Protein AF-A0AAD7RWJ9-F1 (afdb_monomer_lite)

Radius of gyration: 25.84 Å; chains: 1; bounding box: 37×53×84 Å

Foldseek 3Di:
DVVVVVVVVQQNLCSLLQDAAEAEAADDDPVPDDVVVVCVVDPVSVVSCVSNVVHYAYHYPNDDDNVVSVVVVVVSNVVSCVVVVVDDRDRPVVVVVVVVVVVPDPPPDPPPPDPPDDDDDDDDD

Sequence (125 aa):
MEALKQHMDLIGERAWRHTVLLFTCEEELPRGSTIEEHIGKEKALQWLVKQCGGRYHVLNNAHGSPRTQVTELLERIEEMVEENGGDFYLPQVYHDIIESRTDSKPKQGMRKRRYSLDKPPDSKY

Organism: NCBI:txid143900

Secondary structure (DSSP, 8-state):
-HHHHHHHHHH-GGGGGG--EEEEESSPPPTT--HHHHHHH-HHHHHHHHHTTT-EEEEESSSS-HHHHHHHHHHHHHHHHHHTTT-----HHHHHHHHHHHHTS---------S-S--PPP---

InterPro domains:
  IPR006703 AIG1-type guanine nucleotide-binding (G) domain [PF04548] (4-105)
  IPR027417 P-loop containing nucleoside triphosphate hydrolase [G3DSA:3.40.50.300] (1-118)
  IPR045058 GTPase GIMA/IAN/Toc [PTHR10903] (2-104)

pLDDT: mean 80.4, std 16.78, range [38.53, 96.56]

Structure (mmCIF, N/CA/C/O backbone):
data_AF-A0AAD7RWJ9-F1
#
_entry.id   AF-A0AAD7RWJ9-F1
#
loop_
_atom_site.group_PDB
_atom_site.id
_atom_site.type_symbol
_atom_site.label_atom_id
_atom_site.label_alt_id
_atom_site.label_comp_id
_atom_site.label_asym_id
_atom_site.label_entity_id
_atom_site.label_seq_id
_atom_site.pdbx_PDB_ins_code
_atom_site.Cartn_x
_atom_site.Cartn_y
_atom_site.Cartn_z
_atom_site.occupancy
_atom_site.B_iso_or_equiv
_atom_site.auth_seq_id
_atom_site.auth_comp_id
_atom_site.auth_asym_id
_atom_site.auth_atom_id
_atom_site.pdbx_PDB_model_num
ATOM 1 N N . MET A 1 1 ? -11.961 -6.208 -10.975 1.00 82.50 1 MET A N 1
ATOM 2 C CA . MET A 1 1 ? -12.077 -5.190 -9.906 1.00 82.50 1 MET A CA 1
ATOM 3 C C . MET A 1 1 ? -13.261 -5.420 -8.974 1.00 82.50 1 MET A C 1
ATOM 5 O O . MET A 1 1 ? -13.069 -5.262 -7.779 1.00 82.50 1 MET A O 1
ATOM 9 N N . GLU A 1 2 ? -14.431 -5.847 -9.466 1.00 86.38 2 GLU A N 1
ATOM 10 C CA . GLU A 1 2 ? -15.635 -6.080 -8.637 1.00 86.38 2 GLU A CA 1
ATOM 11 C C . GLU A 1 2 ? -15.393 -6.991 -7.421 1.00 86.38 2 GLU A C 1
ATOM 13 O O . GLU A 1 2 ? -15.656 -6.599 -6.290 1.00 86.38 2 GLU A O 1
ATOM 18 N N . ALA A 1 3 ? -14.810 -8.176 -7.638 1.00 91.75 3 ALA A N 1
ATOM 19 C CA . ALA A 1 3 ? -14.559 -9.140 -6.567 1.00 91.75 3 ALA A CA 1
ATOM 20 C C . ALA A 1 3 ? -13.603 -8.598 -5.492 1.00 91.75 3 ALA A C 1
ATOM 22 O O . ALA A 1 3 ? -13.819 -8.825 -4.307 1.00 91.75 3 ALA A O 1
ATOM 23 N N . LEU A 1 4 ? -12.570 -7.852 -5.898 1.00 90.38 4 LEU A N 1
ATOM 24 C CA . LEU A 1 4 ? -11.628 -7.228 -4.971 1.00 90.38 4 LEU A CA 1
ATOM 25 C C . LEU A 1 4 ? -12.317 -6.156 -4.129 1.00 90.38 4 LEU A C 1
ATOM 27 O O . LEU A 1 4 ? -12.129 -6.117 -2.919 1.00 90.38 4 LEU A O 1
ATOM 31 N N . LYS A 1 5 ? -13.143 -5.319 -4.762 1.00 88.50 5 LYS A N 1
ATOM 32 C CA . LYS A 1 5 ? -13.922 -4.304 -4.056 1.00 88.50 5 LYS A CA 1
ATOM 33 C C . LYS A 1 5 ? -14.849 -4.952 -3.025 1.00 88.50 5 LYS A C 1
ATOM 35 O O . LYS A 1 5 ? -14.790 -4.581 -1.865 1.00 88.50 5 LYS A O 1
ATOM 40 N N . GLN A 1 6 ? -15.585 -5.994 -3.415 1.00 90.81 6 GLN A N 1
ATOM 41 C CA . GLN A 1 6 ? -16.447 -6.749 -2.501 1.00 90.81 6 GLN A CA 1
ATOM 42 C C . GLN A 1 6 ? -15.672 -7.356 -1.322 1.00 90.81 6 GLN A C 1
ATOM 44 O O . GLN A 1 6 ? -16.139 -7.292 -0.190 1.00 90.81 6 GLN A O 1
ATOM 49 N N . HIS A 1 7 ? -14.481 -7.915 -1.556 1.00 90.81 7 HIS A N 1
ATOM 50 C CA . HIS A 1 7 ? -13.648 -8.440 -0.468 1.00 90.81 7 HIS A CA 1
ATOM 51 C C . HIS A 1 7 ? -13.175 -7.334 0.476 1.00 90.81 7 HIS A C 1
ATOM 53 O O . HIS A 1 7 ? -13.223 -7.506 1.689 1.00 90.81 7 HIS A O 1
ATOM 59 N N . MET A 1 8 ? -12.749 -6.194 -0.062 1.00 90.62 8 MET A N 1
ATOM 60 C CA . MET A 1 8 ? -12.306 -5.064 0.755 1.00 90.62 8 MET A CA 1
ATOM 61 C C . MET A 1 8 ? -13.463 -4.439 1.539 1.00 90.62 8 MET A C 1
ATOM 63 O O . MET A 1 8 ? -13.274 -4.079 2.697 1.00 90.62 8 MET A O 1
ATOM 67 N N . ASP A 1 9 ? -14.667 -4.404 0.967 1.00 88.31 9 ASP A N 1
ATOM 68 C CA . ASP A 1 9 ? -15.882 -3.960 1.657 1.00 88.31 9 ASP A CA 1
ATOM 69 C C . ASP A 1 9 ? -16.236 -4.897 2.834 1.00 88.31 9 ASP A C 1
ATOM 71 O O . ASP A 1 9 ? -16.675 -4.426 3.881 1.00 88.31 9 ASP A O 1
ATOM 75 N N . LEU A 1 10 ? -15.985 -6.210 2.710 1.00 88.69 10 LEU A N 1
ATOM 76 C CA . LEU A 1 10 ? -16.161 -7.179 3.806 1.00 88.69 10 LEU A CA 1
ATOM 77 C C . LEU A 1 10 ? -15.127 -7.014 4.928 1.00 88.69 10 LEU A C 1
ATOM 79 O O . LEU A 1 10 ? -15.441 -7.238 6.096 1.00 88.69 10 LEU A O 1
ATOM 83 N N . ILE A 1 11 ? -13.891 -6.656 4.577 1.00 87.62 11 ILE A N 1
ATOM 84 C CA . ILE A 1 11 ? -12.822 -6.368 5.543 1.00 87.62 11 ILE A CA 1
ATOM 85 C C . ILE A 1 11 ? -13.147 -5.046 6.266 1.00 87.62 11 ILE A C 1
ATOM 87 O O . ILE A 1 11 ? -12.990 -4.935 7.480 1.00 87.62 11 ILE A O 1
ATOM 91 N N . GLY A 1 12 ? -13.713 -4.081 5.545 1.00 87.00 12 GLY A N 1
ATOM 92 C CA . GLY A 1 12 ? -14.230 -2.823 6.069 1.00 87.00 12 GLY A CA 1
ATOM 93 C C . GLY A 1 12 ? -13.522 -1.624 5.451 1.00 87.00 12 GLY A C 1
ATOM 94 O O . GLY A 1 12 ? -12.400 -1.718 4.960 1.00 87.00 12 GLY A O 1
ATOM 95 N N . GLU A 1 13 ? -14.154 -0.454 5.505 1.00 85.12 13 GLU A N 1
ATOM 96 C CA . GLU A 1 13 ? -13.660 0.754 4.823 1.00 85.12 13 GLU A CA 1
ATOM 97 C C . GLU A 1 13 ? -12.250 1.172 5.280 1.00 85.12 13 GLU A C 1
ATOM 99 O O . GLU A 1 13 ? -11.450 1.685 4.492 1.00 85.12 13 GLU A O 1
ATOM 104 N N . ARG A 1 14 ? -11.897 0.871 6.540 1.00 89.19 14 ARG A N 1
ATOM 105 C CA . ARG A 1 14 ? -10.556 1.085 7.109 1.00 89.19 14 ARG A CA 1
ATOM 106 C C . ARG A 1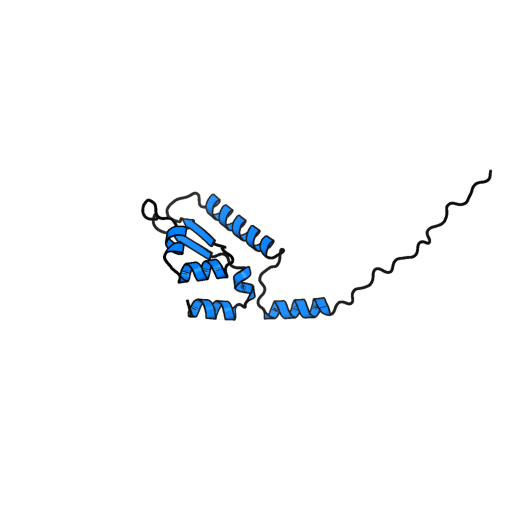 14 ? -9.469 0.206 6.474 1.00 89.19 14 ARG A C 1
ATOM 108 O O . ARG A 1 14 ? -8.291 0.476 6.702 1.00 89.19 14 ARG A O 1
ATOM 115 N N . ALA A 1 15 ? -9.810 -0.817 5.692 1.00 92.00 15 ALA A N 1
ATOM 116 C CA . ALA A 1 15 ? -8.839 -1.706 5.056 1.00 92.00 15 ALA A CA 1
ATOM 117 C C . ALA A 1 15 ? -7.931 -0.950 4.078 1.00 92.00 15 ALA A C 1
ATOM 119 O O . ALA A 1 15 ? -6.709 -1.082 4.126 1.00 92.00 15 ALA A O 1
ATOM 120 N N . TRP A 1 16 ? -8.515 -0.090 3.237 1.00 93.81 16 TRP A N 1
ATOM 121 C CA . TRP A 1 16 ? -7.795 0.643 2.189 1.00 93.81 16 TRP A CA 1
ATOM 122 C C . TRP A 1 16 ? -6.676 1.537 2.733 1.00 93.81 16 TRP A C 1
ATOM 124 O O . TRP A 1 16 ? -5.586 1.618 2.157 1.00 93.81 16 TRP A O 1
ATOM 134 N N . ARG A 1 17 ? -6.923 2.178 3.880 1.00 93.44 17 ARG A N 1
ATOM 135 C CA . ARG A 1 17 ? -5.937 3.034 4.550 1.00 93.44 17 ARG A CA 1
ATOM 136 C C . ARG A 1 17 ? -4.787 2.254 5.197 1.00 93.44 17 ARG A C 1
ATOM 138 O O . ARG A 1 17 ? -3.710 2.816 5.321 1.00 93.44 17 ARG A O 1
ATOM 145 N N . HIS A 1 18 ? -4.965 0.964 5.490 1.00 94.81 18 HIS A N 1
ATOM 146 C CA . HIS A 1 18 ? -3.937 0.086 6.072 1.00 94.81 18 HIS A CA 1
ATOM 147 C C . HIS A 1 18 ? -3.426 -0.984 5.088 1.00 94.81 18 HIS A C 1
ATOM 149 O O . HIS A 1 18 ? -3.001 -2.060 5.503 1.00 94.81 18 HIS A O 1
ATOM 155 N N . THR A 1 19 ? -3.503 -0.719 3.781 1.00 95.25 19 THR A N 1
ATOM 156 C CA . THR A 1 19 ? -3.043 -1.645 2.736 1.00 95.25 19 THR A CA 1
ATOM 157 C C . THR A 1 19 ? -1.918 -1.023 1.909 1.00 95.25 19 THR A C 1
ATOM 159 O O . THR A 1 19 ? -2.024 0.130 1.476 1.00 95.25 19 THR A O 1
ATOM 162 N N . VAL A 1 20 ? -0.883 -1.824 1.638 1.00 95.94 20 VAL A N 1
ATOM 163 C CA . VAL A 1 20 ? 0.171 -1.572 0.643 1.00 95.94 20 VAL A CA 1
ATOM 164 C C . VAL A 1 20 ? 0.016 -2.596 -0.480 1.00 95.94 20 VAL A C 1
ATOM 166 O O . VAL A 1 20 ? -0.107 -3.792 -0.217 1.00 95.94 20 VAL A O 1
ATOM 169 N N . LEU A 1 21 ? 0.010 -2.145 -1.734 1.00 95.25 21 LEU A N 1
ATOM 170 C CA . LEU A 1 21 ? -0.044 -3.048 -2.886 1.00 95.25 21 LEU A CA 1
ATOM 171 C C . LEU A 1 21 ? 1.338 -3.625 -3.183 1.00 95.25 21 LEU A C 1
ATOM 173 O O . LEU A 1 21 ? 2.292 -2.876 -3.366 1.00 95.25 21 LEU A O 1
ATOM 177 N N . LEU A 1 22 ? 1.438 -4.946 -3.281 1.00 93.56 22 LEU A N 1
ATOM 178 C CA . LEU A 1 22 ? 2.685 -5.617 -3.629 1.00 93.56 22 LEU A CA 1
ATOM 179 C C . LEU A 1 22 ? 2.643 -6.081 -5.085 1.00 93.56 22 LEU A C 1
ATOM 181 O O . LEU A 1 22 ? 1.818 -6.919 -5.451 1.00 93.56 22 LEU A O 1
ATOM 185 N N . PHE A 1 23 ? 3.551 -5.561 -5.901 1.00 90.19 23 PHE A N 1
ATOM 186 C CA . PHE A 1 23 ? 3.797 -6.062 -7.248 1.00 90.19 23 PHE A CA 1
ATOM 187 C C . PHE A 1 23 ? 4.957 -7.046 -7.198 1.00 90.19 23 PHE A C 1
ATOM 189 O O . PHE A 1 23 ? 6.024 -6.709 -6.697 1.00 90.19 23 PHE A O 1
ATOM 196 N N . THR A 1 24 ? 4.751 -8.260 -7.698 1.00 87.25 24 THR A N 1
ATOM 197 C CA . THR A 1 24 ? 5.801 -9.280 -7.785 1.00 87.25 24 THR A CA 1
ATOM 198 C C . THR A 1 24 ? 6.210 -9.449 -9.242 1.00 87.25 24 THR A C 1
ATOM 200 O O . THR A 1 24 ? 5.354 -9.586 -10.116 1.00 87.25 24 THR A O 1
ATOM 203 N N . CYS A 1 25 ? 7.513 -9.405 -9.511 1.00 81.94 25 CYS A N 1
ATOM 204 C CA . CYS A 1 25 ? 8.070 -9.631 -10.842 1.00 81.94 25 CYS A CA 1
ATOM 205 C C . CYS A 1 25 ? 8.903 -10.913 -10.823 1.00 81.94 25 CYS A C 1
ATOM 207 O O . CYS A 1 25 ? 9.907 -10.987 -10.113 1.00 81.94 25 CYS A O 1
ATOM 209 N N . GLU A 1 26 ? 8.476 -11.919 -11.587 1.00 68.50 26 GLU A N 1
ATOM 210 C CA . GLU A 1 26 ? 9.207 -13.186 -11.759 1.00 68.50 26 GLU A CA 1
ATOM 211 C C . GLU A 1 26 ? 10.204 -13.142 -12.928 1.00 68.50 26 GLU A C 1
ATOM 213 O O . GLU A 1 26 ? 11.180 -13.885 -12.928 1.00 68.50 26 GLU A O 1
ATOM 218 N N . GLU A 1 27 ? 9.999 -12.234 -13.885 1.00 68.38 27 GLU A N 1
ATOM 219 C CA . GLU A 1 27 ? 10.895 -11.974 -15.016 1.00 68.38 27 GLU A CA 1
ATOM 220 C C . GLU A 1 27 ? 11.364 -10.512 -14.992 1.00 68.38 27 GLU A C 1
ATOM 222 O O . GLU A 1 27 ? 10.690 -9.641 -14.427 1.00 68.38 27 GLU A O 1
ATOM 227 N N . GLU A 1 28 ? 12.519 -10.221 -15.607 1.00 64.25 28 GLU A N 1
ATOM 228 C CA . GLU A 1 28 ? 12.924 -8.831 -15.832 1.00 64.25 28 GLU A CA 1
ATOM 229 C C . GLU A 1 28 ? 11.829 -8.103 -16.614 1.00 64.25 28 GLU A C 1
ATOM 231 O O . GLU A 1 28 ? 11.378 -8.564 -17.666 1.00 64.25 28 GLU A O 1
ATOM 236 N N . LEU A 1 29 ? 11.426 -6.929 -16.120 1.00 69.06 29 LEU A N 1
ATOM 237 C CA . LEU A 1 29 ? 10.614 -6.029 -16.925 1.00 69.06 29 LEU A CA 1
ATOM 238 C C . LEU A 1 29 ? 11.358 -5.764 -18.248 1.00 69.06 29 LEU A C 1
ATOM 240 O O . LEU A 1 29 ? 12.582 -5.586 -18.230 1.00 69.06 29 LEU A O 1
ATOM 244 N N . PRO A 1 30 ? 10.654 -5.725 -19.396 1.00 67.62 30 PRO A N 1
ATOM 245 C CA . PRO A 1 30 ? 11.273 -5.409 -20.677 1.00 67.62 30 PRO A CA 1
ATOM 246 C C . PRO A 1 30 ? 12.145 -4.157 -20.558 1.00 67.62 30 PRO A C 1
ATOM 248 O O . PRO A 1 30 ? 11.750 -3.200 -19.894 1.00 67.62 30 PRO A O 1
ATOM 251 N N . ARG A 1 31 ? 13.331 -4.149 -21.186 1.00 61.91 31 ARG A N 1
ATOM 252 C CA . ARG A 1 31 ? 14.292 -3.036 -21.069 1.00 61.91 31 ARG A CA 1
ATOM 253 C C . ARG A 1 31 ? 13.606 -1.680 -21.264 1.00 61.91 31 ARG A C 1
ATOM 255 O O . ARG A 1 31 ? 13.139 -1.376 -22.358 1.00 61.91 31 ARG A O 1
ATOM 262 N N . GLY A 1 32 ? 13.608 -0.870 -20.207 1.00 64.94 32 GLY A N 1
ATOM 263 C CA . GLY A 1 32 ? 13.038 0.479 -20.193 1.00 64.94 32 GLY A CA 1
ATOM 264 C C . GLY A 1 32 ? 11.602 0.578 -19.673 1.00 64.94 32 GLY A C 1
ATOM 265 O O . GLY A 1 32 ? 11.141 1.692 -19.467 1.00 64.94 32 GLY A O 1
ATOM 266 N N . SER A 1 33 ? 10.912 -0.537 -19.420 1.00 73.69 33 SER A N 1
ATOM 267 C CA . SER A 1 33 ? 9.585 -0.530 -18.804 1.00 73.69 33 SER A CA 1
ATOM 268 C C . SER A 1 33 ? 9.675 -0.550 -17.283 1.00 73.69 33 SER A C 1
ATOM 270 O O . SER A 1 33 ? 10.375 -1.377 -16.703 1.00 73.69 33 SER A O 1
ATOM 272 N N . THR A 1 34 ? 8.928 0.342 -16.636 1.00 84.62 34 THR A N 1
ATOM 273 C CA . THR A 1 34 ? 8.811 0.397 -15.175 1.00 84.62 34 THR A CA 1
ATOM 274 C C . THR A 1 34 ? 7.413 -0.021 -14.725 1.00 84.62 34 THR A C 1
ATOM 276 O O . THR A 1 34 ? 6.469 -0.059 -15.525 1.00 84.62 34 THR A O 1
ATOM 279 N N . ILE A 1 35 ? 7.250 -0.336 -13.436 1.00 87.38 35 ILE A N 1
ATOM 280 C CA . ILE A 1 35 ? 5.920 -0.642 -12.896 1.00 87.38 35 ILE A CA 1
ATOM 281 C C . ILE A 1 35 ? 4.985 0.568 -13.027 1.00 87.38 35 ILE A C 1
ATOM 283 O O . ILE A 1 35 ? 3.792 0.410 -13.273 1.00 87.38 35 ILE A O 1
ATOM 287 N N . GLU A 1 36 ? 5.528 1.782 -12.939 1.00 89.31 36 GLU A N 1
ATOM 288 C CA . GLU A 1 36 ? 4.796 3.040 -13.067 1.00 89.31 36 GLU A CA 1
ATOM 289 C C . GLU A 1 36 ? 4.201 3.183 -14.464 1.00 89.31 36 GLU A C 1
ATOM 291 O O . GLU A 1 36 ? 3.054 3.607 -14.600 1.00 89.31 36 GLU A O 1
ATOM 296 N N . GLU A 1 37 ? 4.929 2.779 -15.508 1.00 89.44 37 GLU A N 1
ATOM 297 C CA . GLU A 1 37 ? 4.380 2.752 -16.863 1.00 89.44 37 GLU A CA 1
ATOM 298 C C . GLU A 1 37 ? 3.239 1.740 -16.996 1.00 89.44 37 GLU A C 1
ATOM 300 O O . GLU A 1 37 ? 2.262 1.999 -17.701 1.00 89.44 37 GLU A O 1
ATOM 305 N N . HIS A 1 38 ? 3.352 0.584 -16.337 1.00 87.50 38 HIS A N 1
ATOM 306 C CA . HIS A 1 38 ? 2.306 -0.437 -16.352 1.00 87.50 38 HIS A CA 1
ATOM 307 C C . HIS A 1 38 ? 1.045 0.048 -15.623 1.0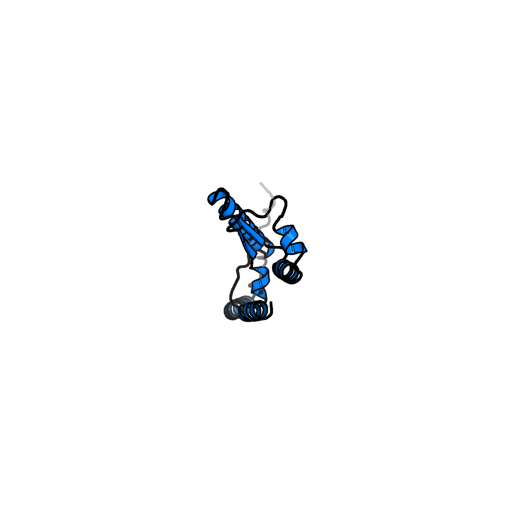0 87.50 38 HIS A C 1
ATOM 309 O O . HIS A 1 38 ? -0.055 -0.021 -16.176 1.00 87.50 38 HIS A O 1
ATOM 315 N N . ILE A 1 39 ? 1.209 0.642 -14.437 1.00 91.38 39 ILE A N 1
ATOM 316 C CA . ILE A 1 39 ? 0.131 1.310 -13.697 1.00 91.38 39 ILE A CA 1
ATOM 317 C C . ILE A 1 39 ? -0.472 2.425 -14.566 1.00 91.38 39 ILE A C 1
ATOM 319 O O . ILE A 1 39 ? -1.686 2.502 -14.725 1.00 91.38 39 ILE A O 1
ATOM 323 N N . GLY A 1 40 ? 0.351 3.252 -15.211 1.00 91.88 40 GLY A N 1
ATOM 324 C CA . GLY A 1 40 ? -0.082 4.353 -16.076 1.00 91.88 40 GLY A CA 1
ATOM 325 C C . GLY A 1 40 ? -0.900 3.926 -17.303 1.00 91.88 40 GLY A C 1
ATOM 32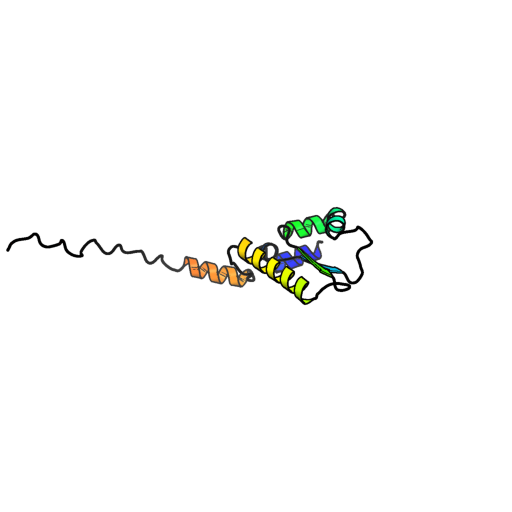6 O O . GLY A 1 40 ? -1.669 4.727 -17.836 1.00 91.88 40 GLY A O 1
ATOM 327 N N . LYS A 1 41 ? -0.795 2.666 -17.732 1.00 92.19 41 LYS A N 1
ATOM 328 C CA . LYS A 1 41 ? -1.551 2.120 -18.871 1.00 92.19 41 LYS A CA 1
ATOM 329 C C . LYS A 1 41 ? -2.878 1.478 -18.462 1.00 92.19 41 LYS A C 1
ATOM 331 O O . LYS A 1 41 ? -3.793 1.452 -19.283 1.00 92.19 41 LYS A O 1
ATOM 336 N N . GLU A 1 42 ? -3.013 1.007 -17.220 1.00 92.62 42 GLU A N 1
ATOM 337 C CA . GLU A 1 42 ? -4.242 0.366 -16.735 1.00 92.62 42 GLU A CA 1
ATOM 338 C C . GLU A 1 42 ? -5.011 1.244 -15.729 1.00 92.62 42 GLU A C 1
ATOM 340 O O . GLU A 1 42 ? -4.623 1.405 -14.571 1.00 92.62 42 GLU A O 1
ATOM 345 N N . LYS A 1 43 ? -6.182 1.738 -16.143 1.00 94.19 43 LYS A N 1
ATOM 346 C CA . LYS A 1 43 ? -7.180 2.401 -15.290 1.00 94.19 43 LYS A CA 1
ATOM 347 C C . LYS A 1 43 ? -7.525 1.609 -14.027 1.00 94.19 43 LYS A C 1
ATOM 349 O O . LYS A 1 43 ? -7.716 2.224 -12.978 1.00 94.19 43 LYS A O 1
ATOM 354 N N . ALA A 1 44 ? -7.627 0.281 -14.094 1.00 92.19 44 ALA A N 1
ATOM 355 C CA . ALA A 1 44 ? -7.935 -0.531 -12.916 1.00 92.19 44 ALA A CA 1
ATOM 356 C C . ALA A 1 44 ? -6.809 -0.476 -11.873 1.00 92.19 44 ALA A C 1
ATOM 358 O O . ALA A 1 44 ? -7.086 -0.335 -10.680 1.00 92.19 44 ALA A O 1
ATOM 359 N N . LEU A 1 45 ? -5.550 -0.524 -12.320 1.00 93.00 45 LEU A N 1
ATOM 360 C CA . LEU A 1 45 ? -4.384 -0.404 -11.443 1.00 93.00 45 LEU A CA 1
ATOM 361 C C . LEU A 1 45 ? -4.254 1.010 -10.881 1.00 93.00 45 LEU A C 1
ATOM 363 O O . LEU A 1 45 ? -4.022 1.162 -9.686 1.00 93.00 45 LEU A O 1
ATOM 367 N N . GLN A 1 46 ? -4.488 2.043 -11.695 1.00 95.31 46 GLN A N 1
ATOM 368 C CA . GLN A 1 46 ? -4.525 3.430 -11.212 1.00 95.31 46 GLN A CA 1
ATOM 369 C C . GLN A 1 46 ? -5.573 3.619 -10.126 1.00 95.31 46 GLN A C 1
ATOM 371 O O . GLN A 1 46 ? -5.308 4.248 -9.101 1.00 95.31 46 GLN A O 1
ATOM 376 N N . TRP A 1 47 ? -6.770 3.069 -10.341 1.00 94.88 47 TRP A N 1
ATOM 377 C CA . TRP A 1 47 ? -7.830 3.116 -9.346 1.00 94.88 47 TRP A CA 1
ATOM 378 C C . TRP A 1 47 ? -7.395 2.418 -8.059 1.00 94.88 47 TRP A C 1
ATOM 380 O O . TRP A 1 47 ? -7.581 2.985 -6.985 1.00 94.88 47 TRP A O 1
ATOM 390 N N . LEU A 1 48 ? -6.772 1.241 -8.161 1.00 94.38 48 LEU A N 1
ATOM 391 C CA . LEU A 1 48 ? -6.342 0.457 -7.007 1.00 94.38 48 LEU A CA 1
ATOM 392 C C . LEU A 1 48 ? -5.256 1.175 -6.198 1.00 94.38 48 LEU A C 1
ATOM 394 O O . LEU A 1 48 ? -5.407 1.356 -4.992 1.00 94.38 48 LEU A O 1
ATOM 398 N N . VAL A 1 49 ? -4.213 1.665 -6.871 1.00 94.94 49 VAL A N 1
ATOM 399 C CA . VAL A 1 49 ? -3.141 2.463 -6.256 1.00 94.94 49 VAL A CA 1
ATOM 400 C C . VAL A 1 49 ? -3.723 3.698 -5.575 1.00 94.94 49 VAL A C 1
ATOM 402 O O . VAL A 1 49 ? -3.351 4.013 -4.446 1.00 94.94 49 VAL A O 1
ATOM 405 N N . LYS A 1 50 ? -4.696 4.364 -6.207 1.00 95.44 50 LYS A N 1
ATOM 406 C CA . LYS A 1 50 ? -5.388 5.512 -5.615 1.00 95.44 50 LYS A CA 1
ATOM 407 C C . LYS A 1 50 ? -6.198 5.139 -4.369 1.00 95.44 50 LYS A C 1
ATOM 409 O O . LYS A 1 50 ? -6.172 5.905 -3.410 1.00 95.44 50 LYS A O 1
ATOM 414 N N . GLN A 1 51 ? -6.902 4.002 -4.355 1.00 94.44 51 GLN A N 1
ATOM 415 C CA . GLN A 1 51 ? -7.617 3.543 -3.152 1.00 94.44 51 GLN A CA 1
ATOM 416 C C . GLN A 1 51 ? -6.649 3.296 -1.992 1.00 94.44 51 GLN A C 1
ATOM 418 O O . GLN A 1 51 ? -6.932 3.663 -0.855 1.00 94.44 51 GLN A O 1
ATOM 423 N N . CYS A 1 52 ? -5.468 2.759 -2.291 1.00 94.81 52 CYS A N 1
ATOM 424 C CA . CYS A 1 52 ? -4.394 2.564 -1.325 1.00 94.81 52 CYS A CA 1
ATOM 425 C C . CYS A 1 52 ? -3.567 3.837 -1.067 1.00 94.81 52 CYS A C 1
ATOM 427 O O . CYS A 1 52 ? -2.444 3.731 -0.596 1.00 94.81 52 CYS A O 1
ATOM 429 N N . GLY A 1 53 ? -4.059 5.041 -1.382 1.00 94.31 53 GLY A N 1
ATOM 430 C CA . GLY A 1 53 ? -3.353 6.294 -1.076 1.00 94.31 53 GLY A CA 1
ATOM 431 C C . GLY A 1 53 ? -2.003 6.463 -1.784 1.00 94.31 53 GLY A C 1
ATOM 432 O O . GLY A 1 53 ? -1.146 7.185 -1.293 1.00 94.31 53 GLY A O 1
ATOM 433 N N . GLY A 1 54 ? -1.783 5.786 -2.913 1.00 94.50 54 GLY A N 1
ATOM 434 C CA . GLY A 1 54 ? -0.489 5.769 -3.600 1.00 94.50 54 GLY A CA 1
ATOM 435 C C . GLY A 1 54 ? 0.515 4.765 -3.022 1.00 94.50 54 GLY A C 1
ATOM 436 O O . GLY A 1 54 ? 1.678 4.764 -3.421 1.00 94.50 54 GLY A O 1
ATOM 437 N N . ARG A 1 55 ? 0.103 3.903 -2.086 1.00 95.69 55 ARG A N 1
ATOM 438 C CA . ARG A 1 55 ? 0.976 2.906 -1.456 1.00 95.69 55 ARG A CA 1
ATOM 439 C C . ARG A 1 55 ? 1.095 1.651 -2.309 1.00 95.69 55 ARG A C 1
ATOM 441 O O . ARG A 1 55 ? 0.162 0.852 -2.402 1.00 95.69 55 ARG A O 1
ATOM 448 N N . TYR A 1 56 ? 2.272 1.461 -2.890 1.00 95.00 56 TYR A N 1
ATOM 449 C CA . TYR A 1 56 ? 2.689 0.201 -3.486 1.00 95.00 56 TYR A CA 1
ATOM 450 C C . TYR A 1 56 ? 4.186 -0.035 -3.275 1.00 95.00 56 TYR A C 1
ATOM 452 O O . TYR A 1 56 ? 4.922 0.893 -2.941 1.00 95.00 56 TYR A O 1
ATOM 460 N N . HIS A 1 57 ? 4.614 -1.276 -3.475 1.00 93.06 57 HIS A N 1
ATOM 461 C CA . HIS A 1 57 ? 6.008 -1.697 -3.466 1.00 93.06 57 HIS A 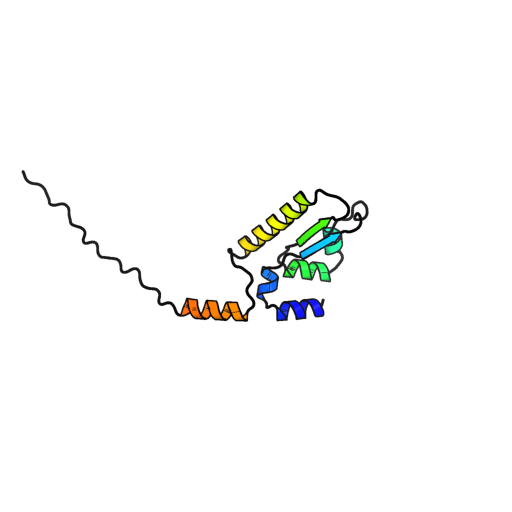CA 1
ATOM 462 C C . HIS A 1 57 ? 6.230 -2.770 -4.542 1.00 93.06 57 HIS A C 1
ATOM 464 O O . HIS A 1 57 ? 5.309 -3.524 -4.869 1.00 93.06 57 HIS A O 1
ATOM 470 N N . VAL A 1 58 ? 7.441 -2.834 -5.098 1.00 89.69 58 VAL A N 1
ATOM 471 C CA . VAL A 1 58 ? 7.818 -3.818 -6.121 1.00 89.69 58 VAL A CA 1
ATOM 472 C C . VAL A 1 58 ? 8.827 -4.790 -5.538 1.00 89.69 58 VAL A C 1
ATOM 474 O O . VAL A 1 58 ? 9.939 -4.404 -5.197 1.00 89.69 58 VAL A O 1
ATOM 477 N N . LEU A 1 59 ? 8.453 -6.061 -5.500 1.00 87.88 59 LEU A N 1
ATOM 478 C CA . LEU A 1 59 ? 9.332 -7.164 -5.153 1.00 87.88 59 LEU A CA 1
ATOM 479 C C . LEU A 1 59 ? 9.826 -7.830 -6.443 1.00 87.88 59 LEU A C 1
ATOM 481 O O . LEU A 1 59 ? 9.048 -8.441 -7.182 1.00 87.88 59 LEU A O 1
ATOM 485 N N . ASN A 1 60 ? 11.119 -7.698 -6.729 1.00 83.81 60 ASN A N 1
ATOM 486 C CA . ASN A 1 60 ? 11.748 -8.321 -7.889 1.00 83.81 60 ASN A CA 1
ATOM 487 C C . ASN A 1 60 ? 12.388 -9.648 -7.470 1.00 83.81 60 ASN A C 1
ATOM 489 O O . ASN A 1 60 ? 13.458 -9.665 -6.857 1.00 83.81 60 ASN A O 1
ATOM 493 N N . ASN A 1 61 ? 11.729 -10.752 -7.830 1.00 79.69 61 ASN A N 1
ATOM 494 C CA . ASN A 1 61 ? 12.154 -12.109 -7.490 1.00 79.69 61 ASN A CA 1
ATOM 495 C C . ASN A 1 61 ? 13.265 -12.634 -8.416 1.00 79.69 61 ASN A C 1
ATOM 497 O O . ASN A 1 61 ? 13.927 -13.610 -8.070 1.00 79.69 61 ASN A O 1
ATOM 501 N N . ALA A 1 62 ? 13.476 -12.003 -9.576 1.00 72.19 62 ALA A N 1
ATOM 502 C CA . ALA A 1 62 ? 14.506 -12.395 -10.536 1.00 72.19 62 ALA A CA 1
ATOM 503 C C . ALA A 1 62 ? 15.886 -11.833 -10.162 1.00 72.19 62 ALA A C 1
ATOM 505 O O . ALA A 1 62 ? 16.898 -12.532 -10.251 1.00 72.19 62 ALA A O 1
ATOM 506 N N . HIS A 1 63 ? 15.932 -10.570 -9.724 1.00 67.25 63 HIS A N 1
ATOM 507 C CA . HIS A 1 63 ? 17.175 -9.858 -9.441 1.00 67.25 63 HIS A CA 1
ATOM 508 C C . HIS A 1 63 ? 17.037 -8.899 -8.255 1.00 67.25 63 HIS A C 1
ATOM 510 O O . HIS A 1 63 ? 16.108 -8.098 -8.175 1.00 67.25 63 HIS A O 1
ATOM 516 N N . GLY A 1 64 ? 18.024 -8.928 -7.359 1.00 68.38 64 GLY A N 1
ATOM 517 C CA . GLY A 1 64 ? 18.148 -7.991 -6.247 1.00 68.38 64 GLY A CA 1
ATOM 518 C C . GLY A 1 64 ? 18.626 -8.660 -4.966 1.00 68.38 64 GLY A C 1
ATOM 519 O O . GLY A 1 64 ? 18.659 -9.881 -4.854 1.00 68.38 64 GLY A O 1
ATOM 520 N N . SER A 1 65 ? 19.024 -7.843 -3.993 1.00 80.50 65 SER A N 1
ATOM 521 C CA . SER A 1 65 ? 19.280 -8.306 -2.630 1.00 80.50 65 SER A CA 1
ATOM 522 C C . SER A 1 65 ? 17.929 -8.503 -1.936 1.00 80.50 65 SER A C 1
ATOM 524 O O . SER A 1 65 ? 17.257 -7.498 -1.679 1.00 80.50 65 SER A O 1
ATOM 526 N N . PRO A 1 66 ? 17.525 -9.743 -1.584 1.00 81.69 66 PRO A N 1
ATOM 527 C CA . PRO A 1 66 ? 16.237 -9.982 -0.929 1.00 81.69 66 PRO A CA 1
ATOM 528 C C . PRO A 1 66 ? 16.107 -9.180 0.364 1.00 81.69 66 PRO A C 1
ATOM 530 O O . PRO A 1 66 ? 15.044 -8.669 0.692 1.00 81.69 66 PRO A O 1
ATOM 533 N N . ARG A 1 67 ? 17.225 -9.010 1.080 1.00 88.12 67 ARG A N 1
ATOM 534 C CA . ARG A 1 67 ? 17.265 -8.235 2.317 1.00 88.12 67 ARG A CA 1
ATOM 535 C C . ARG A 1 67 ? 16.932 -6.764 2.082 1.00 88.12 67 ARG A C 1
ATOM 537 O O . ARG A 1 67 ? 16.187 -6.205 2.868 1.00 88.12 67 ARG A O 1
ATOM 544 N N . THR A 1 68 ? 17.469 -6.160 1.025 1.00 89.44 68 THR A N 1
ATOM 545 C CA . THR A 1 68 ? 17.249 -4.737 0.733 1.00 89.44 68 THR A CA 1
ATOM 546 C C . THR A 1 68 ? 15.797 -4.481 0.343 1.00 89.44 68 THR A C 1
ATOM 548 O O . THR A 1 68 ? 15.174 -3.603 0.921 1.00 89.44 68 THR A O 1
ATOM 551 N N . GLN A 1 69 ? 15.228 -5.307 -0.539 1.00 88.38 69 GLN A N 1
ATOM 552 C CA . GLN A 1 69 ? 13.826 -5.160 -0.949 1.00 88.38 69 GLN A CA 1
ATOM 553 C C . GLN A 1 69 ? 12.858 -5.378 0.223 1.00 88.38 69 GLN A C 1
ATOM 555 O O . GLN A 1 69 ? 11.896 -4.639 0.391 1.00 88.38 69 GLN A O 1
ATOM 560 N N . VAL A 1 70 ? 13.132 -6.363 1.088 1.00 91.12 70 VAL A N 1
ATOM 561 C CA . VAL A 1 70 ? 12.325 -6.566 2.301 1.00 91.12 70 VAL A CA 1
ATOM 562 C C . VAL A 1 70 ? 12.456 -5.377 3.256 1.00 91.12 70 VAL A C 1
ATOM 564 O O . VAL A 1 70 ? 11.460 -4.985 3.853 1.00 91.12 70 VAL A O 1
ATOM 567 N N . THR A 1 71 ? 13.645 -4.782 3.394 1.00 95.00 71 THR A N 1
ATOM 568 C CA . THR A 1 71 ? 13.825 -3.558 4.189 1.00 95.00 71 THR A CA 1
ATOM 569 C C . THR A 1 71 ? 13.001 -2.399 3.628 1.00 95.00 71 THR A C 1
ATOM 571 O O . THR A 1 71 ? 12.241 -1.805 4.382 1.00 95.00 71 THR A O 1
ATOM 574 N N . GLU A 1 72 ? 13.054 -2.143 2.321 1.00 94.06 72 GLU A N 1
ATOM 575 C CA . GLU A 1 72 ? 12.259 -1.087 1.670 1.00 94.06 72 GLU A CA 1
ATOM 576 C C . GLU A 1 72 ? 10.742 -1.324 1.809 1.00 94.06 72 GLU A C 1
ATOM 578 O O . GLU A 1 72 ? 9.966 -0.388 2.006 1.00 94.06 72 GLU A O 1
ATOM 583 N N . LEU A 1 73 ? 10.288 -2.582 1.748 1.00 95.12 73 LEU A N 1
ATOM 584 C CA . LEU A 1 73 ? 8.888 -2.924 2.010 1.00 95.12 73 LEU A CA 1
ATOM 585 C C . LEU A 1 73 ? 8.485 -2.599 3.456 1.00 95.12 73 LEU A C 1
ATOM 587 O O . LEU A 1 73 ? 7.388 -2.087 3.683 1.00 95.12 73 LEU A O 1
ATOM 591 N N . LEU A 1 74 ? 9.345 -2.910 4.429 1.00 96.31 74 LEU A N 1
ATOM 592 C CA . LEU A 1 74 ? 9.089 -2.609 5.839 1.00 96.31 74 LEU A CA 1
ATOM 593 C C . LEU A 1 74 ? 9.047 -1.098 6.087 1.00 96.31 74 LEU A C 1
ATOM 595 O O . LEU A 1 74 ? 8.121 -0.641 6.748 1.00 96.31 74 LEU A O 1
ATOM 599 N N . GLU A 1 75 ? 9.955 -0.328 5.485 1.00 96.56 75 GLU A N 1
ATOM 600 C CA . GLU A 1 75 ? 9.926 1.141 5.524 1.00 96.56 75 GLU A CA 1
ATOM 601 C C . GLU A 1 75 ? 8.594 1.677 4.975 1.00 96.56 75 GLU A C 1
ATOM 603 O O . GLU A 1 75 ? 7.949 2.517 5.600 1.00 96.56 75 GLU A O 1
ATOM 608 N N . ARG A 1 76 ? 8.089 1.111 3.868 1.00 95.75 76 ARG A N 1
ATOM 609 C CA . ARG A 1 76 ? 6.784 1.511 3.314 1.00 95.75 76 ARG A CA 1
ATOM 610 C C . ARG A 1 76 ? 5.609 1.189 4.243 1.00 95.75 76 ARG A C 1
ATOM 612 O O . ARG A 1 76 ? 4.608 1.909 4.249 1.00 95.75 76 ARG A O 1
ATOM 619 N N . ILE A 1 77 ? 5.700 0.102 5.008 1.00 95.50 77 ILE A N 1
ATOM 620 C CA . ILE A 1 77 ? 4.703 -0.259 6.026 1.00 95.50 77 ILE A CA 1
ATOM 621 C C . ILE A 1 77 ? 4.781 0.707 7.213 1.00 95.50 77 ILE A C 1
ATOM 623 O O . ILE A 1 77 ? 3.735 1.122 7.711 1.00 95.50 77 ILE A O 1
ATOM 627 N N . GLU A 1 78 ? 5.981 1.086 7.650 1.00 95.75 78 GLU A N 1
ATOM 628 C CA . GLU A 1 78 ? 6.181 2.068 8.721 1.00 95.75 78 GLU A CA 1
ATOM 629 C C . GLU A 1 78 ? 5.597 3.432 8.334 1.00 95.75 78 GLU A C 1
ATOM 631 O O . GLU A 1 78 ? 4.767 3.964 9.073 1.00 95.75 78 GLU A O 1
ATOM 636 N N . GLU A 1 79 ? 5.895 3.930 7.130 1.00 95.69 79 GLU A N 1
ATOM 637 C CA . GLU A 1 79 ? 5.296 5.159 6.587 1.00 95.69 79 GLU A CA 1
ATOM 638 C C . GLU A 1 79 ? 3.764 5.092 6.569 1.00 95.69 79 GLU A C 1
ATOM 640 O O . GLU A 1 79 ? 3.086 6.034 6.974 1.00 95.69 79 GLU A O 1
ATOM 645 N N . MET A 1 80 ? 3.189 3.963 6.142 1.00 96.44 80 MET A N 1
ATOM 646 C CA . MET A 1 80 ? 1.738 3.769 6.159 1.00 96.44 80 MET A CA 1
ATOM 647 C C . MET A 1 80 ? 1.173 3.856 7.584 1.00 96.44 80 MET A C 1
ATOM 649 O O . MET A 1 80 ? 0.095 4.419 7.783 1.00 96.44 80 MET A O 1
ATOM 653 N N . VAL A 1 81 ? 1.847 3.279 8.579 1.00 94.50 81 VAL A N 1
ATOM 654 C CA . VAL A 1 81 ? 1.406 3.351 9.980 1.00 94.50 81 VAL A CA 1
ATOM 655 C C . VAL A 1 81 ? 1.480 4.794 10.489 1.00 94.50 81 VAL A C 1
ATOM 657 O O . VAL A 1 81 ? 0.537 5.258 11.133 1.00 94.50 81 VAL A O 1
ATOM 660 N N . GLU A 1 82 ? 2.535 5.534 10.149 1.00 94.88 82 GLU A N 1
ATOM 661 C CA . GLU A 1 82 ? 2.672 6.955 10.488 1.00 94.88 82 GLU A CA 1
ATOM 662 C C . GLU A 1 82 ? 1.597 7.828 9.823 1.00 94.88 82 GLU A C 1
ATOM 664 O O . GLU A 1 82 ? 0.955 8.630 10.504 1.00 94.88 82 GLU A O 1
ATOM 669 N N . GLU A 1 83 ? 1.316 7.622 8.530 1.00 94.06 83 GLU A N 1
ATOM 670 C CA . GLU A 1 83 ? 0.222 8.281 7.794 1.00 94.06 83 GLU A CA 1
ATOM 671 C C . GLU A 1 83 ? -1.149 8.026 8.446 1.00 94.06 83 GLU A C 1
ATOM 673 O O . GLU A 1 83 ? -2.040 8.877 8.398 1.00 94.06 83 GLU A O 1
ATOM 678 N N . ASN A 1 84 ? -1.321 6.865 9.084 1.00 93.19 84 ASN A N 1
ATOM 679 C CA . ASN A 1 84 ? -2.518 6.502 9.844 1.00 93.19 84 ASN A CA 1
ATOM 680 C C . ASN A 1 84 ? -2.500 6.994 11.302 1.00 93.19 84 ASN A C 1
ATOM 682 O O . ASN A 1 84 ? -3.394 6.641 12.071 1.00 93.19 84 ASN A O 1
ATOM 686 N N . GLY A 1 85 ? -1.516 7.800 11.706 1.00 91.94 85 GLY A N 1
ATOM 687 C CA . GLY A 1 85 ? -1.401 8.327 13.067 1.00 91.94 85 GLY A CA 1
ATOM 688 C C . GLY A 1 85 ? -1.004 7.276 14.107 1.00 91.94 85 GLY A C 1
ATOM 689 O O . GLY A 1 85 ? -1.366 7.409 15.275 1.00 91.94 85 GLY A O 1
ATOM 690 N N . GLY A 1 86 ? -0.303 6.218 13.691 1.00 89.75 86 GLY A N 1
ATOM 691 C CA . GLY A 1 86 ? 0.056 5.081 14.545 1.00 89.75 86 GLY A CA 1
ATOM 692 C C . GLY A 1 86 ? -1.092 4.098 14.794 1.00 89.75 86 GLY A C 1
ATOM 693 O O . GLY A 1 86 ? -0.957 3.185 15.608 1.00 89.75 86 GLY A O 1
ATOM 694 N N . ASP A 1 87 ? -2.228 4.292 14.124 1.00 86.94 87 ASP A N 1
ATOM 695 C CA . ASP A 1 87 ? -3.385 3.406 14.199 1.00 86.94 87 ASP A CA 1
ATOM 696 C C . ASP A 1 87 ? -3.101 2.078 13.481 1.00 86.94 87 ASP A C 1
ATOM 698 O O . ASP A 1 87 ? -2.375 2.018 12.485 1.00 86.94 87 ASP A O 1
ATOM 702 N N . PHE A 1 88 ? -3.688 1.002 13.992 1.00 84.81 88 PHE A N 1
ATOM 703 C CA . PHE A 1 88 ? -3.573 -0.328 13.414 1.00 84.81 88 PHE A CA 1
ATOM 704 C C . PHE A 1 88 ? -4.904 -0.761 12.812 1.00 84.81 88 PHE A C 1
ATOM 706 O O . PHE A 1 88 ? -5.998 -0.348 13.217 1.00 84.81 88 PHE A O 1
ATOM 713 N N . TYR A 1 89 ? -4.823 -1.641 11.818 1.00 87.94 89 TYR A N 1
ATOM 714 C CA . TYR A 1 89 ? -6.029 -2.230 11.276 1.00 87.94 89 TYR A CA 1
ATOM 715 C C . TYR A 1 89 ? -6.679 -3.147 12.319 1.00 87.94 89 TYR A C 1
ATOM 717 O O . TYR A 1 89 ? -6.072 -4.091 12.825 1.00 87.94 89 TYR A O 1
ATOM 725 N N . LEU A 1 90 ? -7.950 -2.876 12.594 1.00 86.25 90 LEU A N 1
ATOM 726 C CA . LEU A 1 90 ? -8.841 -3.741 13.343 1.00 86.25 90 LEU A CA 1
ATOM 727 C C . LEU A 1 90 ? -10.067 -4.016 12.479 1.00 86.25 90 LEU A C 1
ATOM 729 O O . LEU A 1 90 ? -10.611 -3.062 11.913 1.00 86.25 90 LEU A O 1
ATOM 733 N N . PRO A 1 91 ? -10.544 -5.273 12.415 1.00 84.38 91 PRO A N 1
ATOM 734 C CA . PRO A 1 91 ? -11.860 -5.549 11.861 1.00 84.38 91 PRO A CA 1
ATOM 735 C C . PRO A 1 91 ? -12.915 -4.674 12.539 1.00 84.38 91 PRO A C 1
ATOM 737 O O . PRO A 1 91 ? -12.864 -4.484 13.759 1.00 84.38 91 PRO A O 1
ATOM 740 N N . GLN A 1 92 ? -13.873 -4.175 11.756 1.00 80.69 92 GLN A N 1
ATOM 741 C CA . GLN A 1 92 ? -14.832 -3.149 12.187 1.00 80.69 92 GLN A CA 1
ATOM 742 C C . GLN A 1 92 ? -15.519 -3.483 13.522 1.00 80.69 92 GLN A C 1
ATOM 744 O O . GLN A 1 92 ? -15.590 -2.651 14.419 1.00 80.69 92 GLN A O 1
ATOM 749 N N . VAL A 1 93 ? -15.907 -4.747 13.709 1.00 82.75 93 VAL A N 1
ATOM 750 C CA . VAL A 1 93 ? -16.504 -5.249 14.959 1.00 82.75 93 VAL A CA 1
ATOM 751 C C . VAL A 1 93 ? -15.650 -4.982 16.202 1.00 82.75 93 VAL A C 1
ATOM 753 O O . VAL A 1 93 ? -16.190 -4.649 17.252 1.00 82.75 93 VAL A O 1
ATOM 756 N N . TYR A 1 94 ? -14.326 -5.119 16.119 1.00 83.88 94 TYR A N 1
ATOM 757 C CA . TYR A 1 94 ? -13.439 -4.847 17.254 1.00 83.88 94 TYR A CA 1
ATOM 758 C C . TYR A 1 94 ? -13.192 -3.355 17.446 1.00 83.88 94 TYR A C 1
ATOM 760 O O . TYR A 1 94 ? -13.075 -2.904 18.585 1.00 83.88 94 TYR A O 1
ATOM 768 N N . HIS A 1 95 ? -13.143 -2.599 16.350 1.00 81.25 95 HIS A N 1
ATOM 769 C CA . HIS A 1 95 ? -13.023 -1.148 16.388 1.00 81.25 95 HIS A CA 1
ATOM 770 C C . HIS A 1 95 ? -14.192 -0.512 17.158 1.00 81.25 95 HIS A C 1
ATOM 772 O O . HIS A 1 95 ? -13.963 0.194 18.139 1.00 81.25 95 HIS A O 1
ATOM 778 N N . ASP A 1 96 ? -15.432 -0.869 16.813 1.00 81.94 96 ASP A N 1
ATOM 779 C CA . ASP A 1 96 ? -16.643 -0.318 17.438 1.00 81.94 96 ASP A CA 1
ATOM 780 C C . ASP A 1 96 ? -16.725 -0.651 18.947 1.00 81.94 96 ASP A C 1
ATOM 782 O O . ASP A 1 96 ? -17.164 0.157 19.775 1.00 81.94 96 ASP A O 1
ATOM 786 N N . ILE A 1 97 ? -16.248 -1.838 19.348 1.00 85.44 97 ILE A N 1
ATOM 787 C CA . ILE A 1 97 ? -16.172 -2.245 20.763 1.00 85.44 97 ILE A CA 1
ATOM 788 C C . ILE A 1 97 ? -15.167 -1.381 21.534 1.00 85.44 97 ILE A C 1
ATOM 790 O O . ILE A 1 97 ? -15.396 -1.056 22.702 1.00 85.44 97 ILE A O 1
ATOM 794 N N . ILE A 1 98 ? -14.033 -1.043 20.923 1.00 83.19 98 ILE A N 1
ATOM 795 C CA . ILE A 1 98 ? -13.000 -0.234 21.573 1.00 83.19 98 ILE A CA 1
ATOM 796 C C . ILE A 1 98 ? -13.455 1.223 21.668 1.00 83.19 98 ILE A C 1
ATOM 798 O O . ILE A 1 98 ? -13.365 1.793 22.757 1.00 83.19 98 ILE A O 1
ATOM 802 N N . GLU A 1 99 ? -14.018 1.785 20.595 1.00 79.56 99 GLU A N 1
ATOM 803 C CA . GLU A 1 99 ? -14.525 3.164 20.579 1.00 79.56 99 GLU A CA 1
ATOM 804 C C . GLU A 1 99 ? -15.651 3.387 21.598 1.00 79.56 99 GLU A C 1
ATOM 806 O O . GLU A 1 99 ? -15.594 4.312 22.415 1.00 79.56 99 GLU A O 1
ATOM 811 N N . SER A 1 100 ? -16.631 2.480 21.651 1.00 80.69 100 SER A N 1
ATOM 812 C CA . SER A 1 100 ? -17.736 2.581 22.615 1.00 80.69 100 SER A CA 1
ATOM 813 C C . SER A 1 100 ? -17.264 2.516 24.080 1.00 80.69 100 SER A C 1
ATOM 815 O O . SER A 1 100 ? -17.865 3.127 24.974 1.00 80.69 100 SER A O 1
ATOM 817 N N . ARG A 1 101 ? -16.143 1.832 24.355 1.00 78.06 101 ARG A N 1
ATOM 818 C CA . ARG A 1 101 ? -15.506 1.8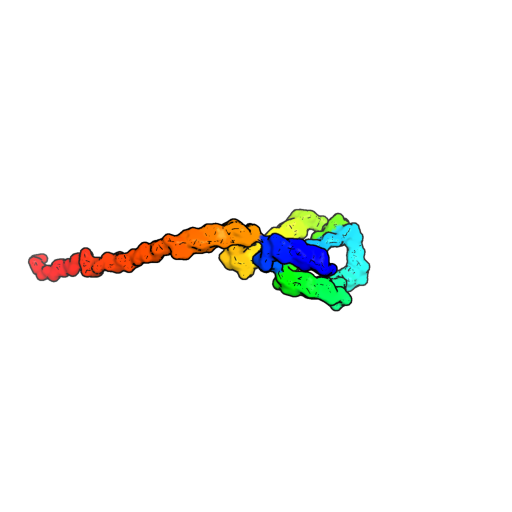01 25.686 1.00 78.06 101 ARG A CA 1
ATOM 819 C C . ARG A 1 101 ? -14.691 3.056 25.989 1.00 78.06 101 ARG A C 1
ATOM 821 O O . ARG A 1 101 ? -14.589 3.424 27.163 1.00 78.06 101 ARG A O 1
ATOM 828 N N . THR A 1 102 ? -14.091 3.696 24.988 1.00 68.94 102 THR A N 1
ATOM 829 C CA . THR A 1 102 ? -13.311 4.927 25.187 1.00 68.94 102 THR A CA 1
ATOM 830 C C . THR A 1 102 ? -14.199 6.138 25.450 1.00 68.94 102 THR A C 1
ATOM 832 O O . THR A 1 102 ? -13.856 6.931 26.328 1.00 68.94 102 THR A O 1
ATOM 835 N N . ASP A 1 103 ? -15.371 6.222 24.815 1.00 62.53 103 ASP A N 1
ATOM 836 C CA . ASP A 1 103 ? -16.360 7.284 25.072 1.00 62.53 103 ASP A CA 1
ATOM 837 C C . ASP A 1 103 ? -17.028 7.165 26.450 1.00 62.53 103 ASP A C 1
ATOM 839 O O . ASP A 1 103 ? -17.443 8.157 27.051 1.00 62.53 103 ASP A O 1
ATOM 843 N N . SER A 1 104 ? -17.066 5.951 27.001 1.00 59.88 104 SER A N 1
ATOM 844 C CA . SER A 1 104 ? -17.652 5.662 28.313 1.00 59.88 104 SER A CA 1
ATOM 845 C C . SER A 1 104 ? -16.731 5.988 29.501 1.00 59.88 104 SER A C 1
ATOM 847 O O . SER A 1 104 ? -17.156 5.869 30.653 1.00 59.88 104 SER A O 1
ATOM 849 N N . LYS A 1 105 ? -15.469 6.398 29.281 1.00 53.88 105 LYS A N 1
ATOM 850 C CA . LYS A 1 105 ? -14.591 6.857 30.373 1.00 53.88 105 LYS A CA 1
ATOM 851 C C . LYS A 1 105 ? -14.880 8.335 30.675 1.00 53.88 105 LYS A C 1
ATOM 853 O O . LYS A 1 105 ? -14.546 9.190 29.855 1.00 53.88 105 LYS A O 1
ATOM 858 N N . PRO A 1 106 ? -15.433 8.695 31.852 1.00 47.06 106 PRO A N 1
ATOM 859 C CA . PRO A 1 106 ? -15.575 10.098 32.213 1.00 47.06 106 PRO A CA 1
ATOM 860 C C . PRO A 1 106 ? -14.187 10.741 32.246 1.00 47.06 106 PRO A C 1
ATOM 862 O O . PRO A 1 106 ? -13.276 10.221 32.895 1.00 47.06 106 PRO A O 1
ATOM 865 N N . LYS A 1 107 ? -14.028 11.879 31.555 1.00 56.53 107 LYS A N 1
ATOM 866 C CA . LYS A 1 107 ? -12.853 12.755 31.661 1.00 56.53 107 LYS A CA 1
ATOM 867 C C . LYS A 1 107 ? -12.689 13.137 33.133 1.00 56.53 107 LYS A C 1
ATOM 869 O O . LYS A 1 107 ? -13.321 14.080 33.607 1.00 56.53 107 LYS A O 1
ATOM 874 N N . GLN A 1 108 ? -11.898 12.371 33.882 1.00 50.38 108 GLN A N 1
ATOM 875 C CA . GLN A 1 108 ? -11.623 12.645 35.284 1.00 50.38 108 GLN A CA 1
ATOM 876 C C . GLN A 1 108 ? -10.837 13.954 35.314 1.00 50.38 108 GLN A C 1
ATOM 878 O O . GLN A 1 108 ? -9.673 14.019 34.926 1.00 50.38 108 GLN A O 1
ATOM 883 N N . GLY A 1 109 ? -11.554 15.029 35.639 1.00 48.69 109 GLY A N 1
ATOM 884 C CA . GLY A 1 109 ? -11.076 16.387 35.483 1.00 48.69 109 GLY A CA 1
ATOM 885 C C . GLY A 1 109 ? -9.751 16.604 36.200 1.00 48.69 109 GLY A C 1
ATOM 886 O O . GLY A 1 109 ? -9.579 16.201 37.353 1.00 48.69 109 GLY A O 1
ATOM 887 N N . MET A 1 110 ? -8.847 17.324 35.534 1.00 47.44 110 MET A N 1
ATOM 888 C CA . MET A 1 110 ? -7.791 18.084 36.192 1.00 47.44 110 MET A CA 1
ATOM 889 C C . MET A 1 110 ? -8.450 19.019 37.216 1.00 47.44 110 MET A C 1
ATOM 891 O O . MET A 1 110 ? -8.757 20.178 36.934 1.00 47.44 110 MET A O 1
ATOM 895 N N . ARG A 1 111 ? -8.694 18.523 38.435 1.00 48.59 111 ARG A N 1
ATOM 896 C CA . ARG A 1 111 ? -8.918 19.369 39.604 1.00 48.59 111 ARG A CA 1
ATOM 897 C C . ARG A 1 111 ? -7.609 20.112 39.800 1.00 48.59 111 ARG A C 1
ATOM 899 O O . ARG A 1 111 ? -6.678 19.572 40.390 1.00 48.59 111 ARG A O 1
ATOM 906 N N . LYS A 1 112 ? -7.555 21.346 39.290 1.00 51.56 112 LYS A N 1
ATOM 907 C CA . LYS A 1 112 ? -6.602 22.371 39.716 1.00 51.56 112 LYS A CA 1
ATOM 908 C C . LYS A 1 112 ? -6.616 22.372 41.245 1.00 51.56 112 LYS A C 1
ATOM 910 O O . LYS A 1 112 ? -7.525 22.929 41.864 1.00 51.56 112 LYS A O 1
ATOM 915 N N . ARG A 1 113 ? -5.658 21.681 41.868 1.00 40.25 113 ARG A N 1
ATOM 916 C CA . ARG A 1 113 ? -5.382 21.863 43.286 1.00 40.25 113 ARG A CA 1
ATOM 917 C C . ARG A 1 113 ? -4.841 23.280 43.391 1.00 40.25 113 ARG A C 1
ATOM 919 O O . ARG A 1 113 ? -3.775 23.594 42.880 1.00 40.25 113 ARG A O 1
ATOM 926 N N . ARG A 1 114 ? -5.727 24.121 43.922 1.00 38.81 114 ARG A N 1
ATOM 927 C CA . ARG A 1 114 ? -5.528 25.456 44.472 1.00 38.81 114 ARG A CA 1
ATOM 928 C C . ARG A 1 114 ? -4.056 25.759 44.745 1.00 38.81 114 ARG A C 1
ATOM 930 O O . ARG A 1 114 ? -3.397 24.997 45.443 1.00 38.81 114 ARG A O 1
ATOM 937 N N . TYR A 1 115 ? -3.614 26.918 44.261 1.00 38.53 115 TYR A N 1
ATOM 938 C CA . TYR A 1 115 ? -2.563 27.718 44.882 1.00 38.53 115 TYR A CA 1
ATOM 939 C C . TYR A 1 115 ? -2.828 27.789 46.395 1.00 38.53 115 TYR A C 1
ATOM 941 O O . TYR A 1 115 ? -3.620 28.592 46.881 1.00 38.53 115 TYR A O 1
ATOM 949 N N . SER A 1 116 ? -2.255 26.847 47.126 1.00 52.53 116 SER A N 1
ATOM 950 C CA . SER A 1 116 ? -2.226 26.755 48.583 1.00 52.53 116 SER A CA 1
ATOM 951 C C . SER A 1 116 ? -0.982 25.941 48.930 1.00 52.53 116 SER A C 1
ATOM 953 O O . SER A 1 116 ? -1.055 24.876 49.525 1.00 52.53 116 SER A O 1
ATOM 955 N N . LEU A 1 117 ? 0.153 26.414 48.422 1.00 47.31 117 LEU A N 1
ATOM 956 C CA . LEU A 1 117 ? 1.459 26.229 49.031 1.00 47.31 117 LEU A CA 1
ATOM 957 C C . LEU A 1 117 ? 1.941 27.653 49.279 1.00 47.31 117 LEU A C 1
ATOM 959 O O . LEU A 1 117 ? 2.431 28.332 48.384 1.00 47.31 117 LEU A O 1
ATOM 963 N N . ASP A 1 118 ? 1.538 28.135 50.448 1.00 49.72 118 ASP A N 1
ATOM 964 C CA . ASP A 1 118 ? 2.367 28.908 51.358 1.00 49.72 118 ASP A CA 1
ATOM 965 C C . ASP A 1 118 ? 3.167 30.053 50.730 1.00 49.72 118 ASP A C 1
ATOM 967 O O . ASP A 1 118 ? 4.265 29.900 50.198 1.00 49.72 118 ASP A O 1
ATOM 971 N N . LYS A 1 119 ? 2.586 31.250 50.877 1.00 48.22 119 LYS A N 1
ATOM 972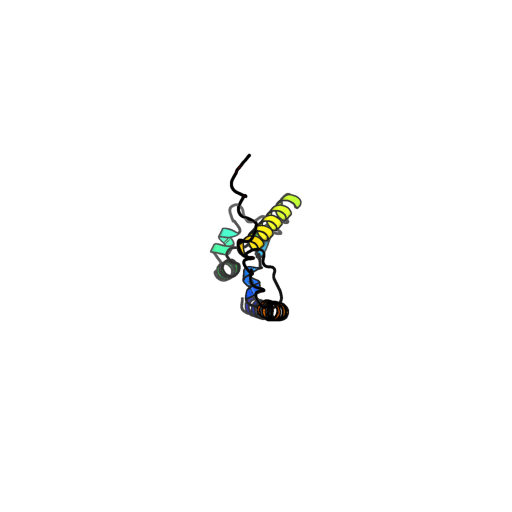 C CA . LYS A 1 119 ? 3.319 32.517 50.951 1.00 48.22 119 LYS A CA 1
ATOM 973 C C . LYS A 1 119 ? 4.642 32.312 51.712 1.00 48.22 119 LYS A C 1
ATOM 975 O O . LYS A 1 119 ? 4.597 31.751 52.809 1.00 48.22 119 LYS A O 1
ATOM 980 N N . PRO A 1 120 ? 5.779 32.830 51.219 1.00 52.00 120 PRO A N 1
ATOM 981 C CA . PRO A 1 120 ? 6.958 32.952 52.064 1.00 52.00 120 PRO A CA 1
ATOM 982 C C . PRO A 1 120 ? 6.603 33.871 53.247 1.00 52.00 120 PRO A C 1
ATOM 984 O O . PRO A 1 120 ? 5.966 34.907 53.025 1.00 52.00 120 PRO A O 1
ATOM 987 N N . PRO A 1 121 ? 6.933 33.517 54.501 1.00 53.41 121 PRO A N 1
ATOM 988 C CA . PRO A 1 121 ? 6.776 34.454 55.599 1.00 53.41 121 PRO A CA 1
ATOM 989 C C . PRO A 1 121 ? 7.708 35.645 55.365 1.00 53.41 121 PRO A C 1
ATOM 991 O O . PRO A 1 121 ? 8.915 35.482 55.178 1.00 53.41 121 PRO A O 1
ATOM 994 N N . ASP A 1 122 ? 7.123 36.842 55.362 1.00 55.09 122 ASP A N 1
ATOM 995 C CA . ASP A 1 122 ? 7.870 38.089 55.406 1.00 55.09 122 ASP A CA 1
ATOM 996 C C . ASP A 1 122 ? 8.783 38.116 56.644 1.00 55.09 122 ASP A C 1
ATOM 998 O O . ASP A 1 122 ? 8.381 37.805 57.765 1.00 55.09 122 ASP A O 1
ATOM 1002 N N . SER A 1 123 ? 10.023 38.513 56.373 1.00 49.09 123 SER A N 1
ATOM 1003 C CA . SER A 1 123 ? 11.131 38.871 57.262 1.00 49.09 123 SER A CA 1
ATOM 1004 C C . SER A 1 123 ? 10.752 39.469 58.624 1.00 49.09 123 SER A C 1
ATOM 1006 O O . SER A 1 123 ? 9.916 40.372 58.687 1.00 49.09 123 SER A O 1
ATOM 1008 N N . LYS A 1 124 ? 11.515 39.098 59.668 1.00 43.72 124 LYS A N 1
ATOM 1009 C CA . LYS A 1 124 ? 12.124 39.999 60.678 1.00 43.72 124 LYS A CA 1
ATOM 1010 C C . LYS A 1 124 ? 12.843 39.177 61.754 1.00 43.72 124 LYS A C 1
ATOM 1012 O O . LYS A 1 124 ? 12.166 38.630 62.612 1.00 43.72 124 LYS A O 1
ATOM 1017 N N . TYR A 1 125 ? 14.170 39.096 61.669 1.00 43.56 125 TYR A N 1
ATOM 1018 C CA . TYR A 1 125 ? 15.181 39.271 62.729 1.00 43.56 125 TYR A CA 1
ATOM 1019 C C . TYR A 1 125 ? 16.566 39.137 62.093 1.00 43.56 125 TYR A C 1
ATOM 1021 O O . TYR A 1 125 ? 16.726 38.234 61.243 1.00 43.56 125 TYR A O 1
#